Protein AF-A0A1B1K1E2-F1 (afdb_monomer)

Organism: Rhodococcus opacus (NCBI:txid37919)

pLDDT: mean 91.1, std 11.59, range [45.97, 98.5]

Nearest PDB structures (foldseek):
  4wu4-assembly1_A  TM=9.842E-01  e=2.535E-03  unclassified
  4wul-assembly1_A  TM=9.763E-01  e=2.535E-03  unclassified
  5hev-assembly1_A  TM=9.579E-01  e=4.035E-03  Enterococcus faecium SD3B-2
  7dwm-assembly1_A  TM=8.752E-01  e=2.592E-02  Hapunavirus VP882
  7r3i-assembly1_A  TM=8.069E-01  e=5.383E-02  Pseudomonas aeruginosa PAO1

Solvent-accessible surface area (backbone atoms only — not comparable to full-atom values): 2922 Å² total; per-residue (Å²): 84,67,54,71,71,44,51,55,60,60,42,11,67,76,67,77,49,52,47,68,56,45,51,54,51,50,53,53,49,16,65,74,67,75,30,95,42,72,65,48,40,16,46,74,69,68,37,81,82,126

Sequence (50 aa):
MVAAGLSNRQIADRLFVSVRTVEGHIYRACMKLDVADRNGLAQAMGTTVR

Radius of gyration: 10.53 Å; Cα contacts (8 Å, |Δi|>4): 49; chains: 1; bounding box: 20×19×28 Å

InterPro domains:
  IPR000792 Transcription regulator LuxR, C-terminal [PF00196] (1-43)
  IPR000792 Transcription regulator LuxR, C-terminal [PR00038] (5-21)
  IPR000792 Transcription regulator LuxR, C-terminal [PR00038] (21-33)
  IPR000792 Transcription regulator LuxR, C-terminal [PS00622] (5-32)
  IPR000792 Transcription regulator LuxR, C-terminal [PS50043] (1-49)
  IPR000792 Transcription regulator LuxR, C-terminal [SM00421] (1-45)
  IPR000792 Transcription regulator Lux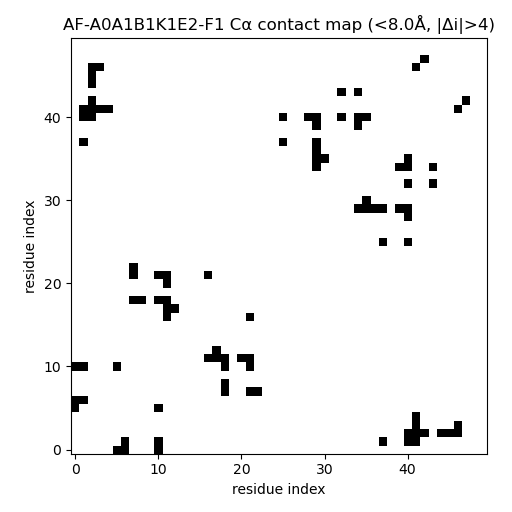R, C-terminal [cd06170] (1-42)
  IPR016032 Signal transduction response regulator, C-terminal effector [SSF46894] (1-43)
  IPR036388 Winged helix-like DNA-binding domain superfamily [G3DSA:1.10.10.10] (1-46)

Mean predicted aligned error: 3.78 Å

Secondary structure (DSSP, 8-state):
-TTTT--HHHHHHHHTS-HHHHHHHHHHHHHHTT-SSHHHHHHHTT----

Structure (mmCIF, N/CA/C/O backbone):
data_AF-A0A1B1K1E2-F1
#
_entry.id   AF-A0A1B1K1E2-F1
#
loop_
_atom_site.group_PDB
_atom_site.id
_atom_site.type_symbol
_atom_site.label_atom_id
_atom_site.label_alt_id
_atom_site.label_comp_id
_atom_site.label_asym_id
_atom_site.label_entity_id
_atom_site.label_seq_id
_atom_site.pdbx_PDB_ins_code
_atom_site.Cartn_x
_atom_site.Cartn_y
_atom_site.Cartn_z
_atom_site.occupancy
_atom_site.B_iso_or_equiv
_atom_site.auth_seq_id
_atom_site.auth_comp_id
_atom_site.auth_asym_id
_atom_site.auth_atom_id
_atom_site.pdbx_PDB_model_num
ATOM 1 N 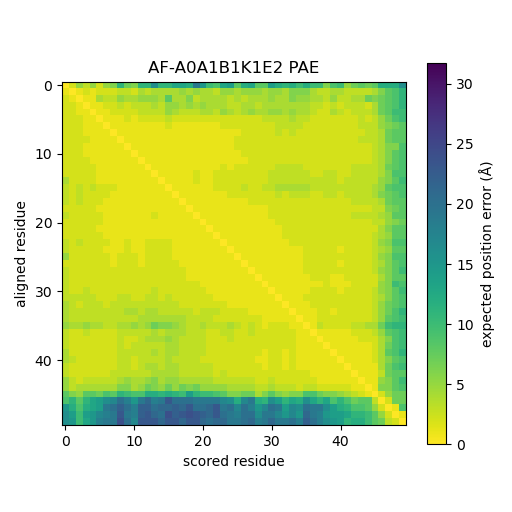N . MET A 1 1 ? -3.190 -10.300 1.376 1.00 81.00 1 MET A N 1
ATOM 2 C CA . MET A 1 1 ? -2.266 -9.145 1.249 1.00 81.00 1 MET A CA 1
ATOM 3 C C . MET A 1 1 ? -2.391 -8.574 -0.164 1.00 81.00 1 MET A C 1
ATOM 5 O O . MET A 1 1 ? -3.258 -9.069 -0.870 1.00 81.00 1 MET A O 1
ATOM 9 N N . VAL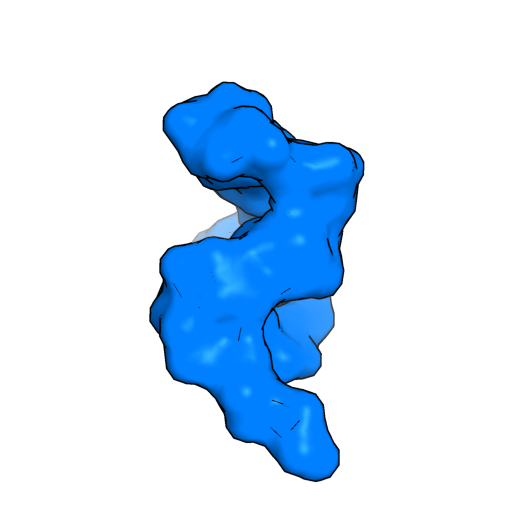 A 1 2 ? -1.617 -7.554 -0.570 1.00 84.38 2 VAL A N 1
ATOM 10 C CA . VAL A 1 2 ? -1.757 -6.885 -1.891 1.00 84.38 2 VAL A CA 1
ATOM 11 C C . VAL A 1 2 ? -1.783 -7.887 -3.049 1.00 84.38 2 VAL A C 1
ATOM 13 O O . VAL A 1 2 ? -2.711 -7.858 -3.845 1.00 84.38 2 VAL A O 1
ATOM 16 N N . ALA A 1 3 ? -0.841 -8.833 -3.053 1.00 85.06 3 ALA A N 1
ATOM 17 C CA . ALA A 1 3 ? -0.801 -9.953 -3.990 1.00 85.06 3 ALA A CA 1
ATOM 18 C C . ALA A 1 3 ? -2.104 -10.777 -4.012 1.00 85.06 3 ALA A C 1
ATOM 20 O O . ALA A 1 3 ? -2.631 -11.110 -5.054 1.00 85.06 3 ALA A O 1
ATOM 21 N N . ALA A 1 4 ? -2.720 -11.031 -2.860 1.00 87.81 4 ALA A N 1
ATOM 22 C CA . ALA A 1 4 ? -3.966 -11.796 -2.775 1.00 87.81 4 ALA A CA 1
ATOM 23 C C . ALA A 1 4 ? -5.235 -10.975 -3.105 1.00 87.81 4 ALA A C 1
ATOM 25 O O . ALA A 1 4 ? -6.321 -11.354 -2.675 1.00 87.81 4 ALA A O 1
ATOM 26 N N . GLY A 1 5 ? -5.111 -9.809 -3.750 1.00 89.94 5 GLY A N 1
ATOM 27 C CA . GLY A 1 5 ? -6.250 -8.969 -4.147 1.00 89.94 5 GLY A CA 1
ATOM 28 C C . GLY A 1 5 ? -7.038 -8.329 -2.996 1.00 89.94 5 GLY A C 1
ATOM 29 O O . GLY A 1 5 ? -8.071 -7.710 -3.229 1.00 89.94 5 GLY A O 1
ATOM 30 N N . LEU A 1 6 ? -6.570 -8.441 -1.747 1.00 94.44 6 LEU A N 1
ATOM 31 C CA . LEU A 1 6 ? -7.251 -7.823 -0.605 1.00 94.44 6 LEU A CA 1
ATOM 32 C C . LEU A 1 6 ? -7.244 -6.301 -0.737 1.00 94.44 6 LEU A C 1
ATOM 34 O O . LEU A 1 6 ? -6.237 -5.741 -1.160 1.00 94.44 6 LEU A O 1
ATOM 38 N N . SER A 1 7 ? -8.299 -5.622 -0.293 1.00 95.56 7 SER A N 1
ATOM 39 C CA . SER A 1 7 ? -8.340 -4.160 -0.167 1.00 95.56 7 SER A CA 1
ATOM 40 C C . SER A 1 7 ? -7.461 -3.649 0.986 1.00 95.56 7 SER A C 1
ATOM 42 O O . SER A 1 7 ? -7.071 -4.409 1.874 1.00 95.56 7 SER A O 1
ATOM 44 N N . ASN A 1 8 ? -7.160 -2.343 1.020 1.00 96.69 8 ASN A N 1
ATOM 45 C CA . ASN A 1 8 ? -6.416 -1.741 2.141 1.00 96.69 8 ASN A CA 1
ATOM 46 C C . ASN A 1 8 ? -7.099 -1.973 3.488 1.00 96.69 8 ASN A C 1
ATOM 48 O O . ASN A 1 8 ? -6.417 -2.236 4.473 1.00 96.69 8 ASN A O 1
ATOM 52 N N . ARG A 1 9 ? -8.434 -1.921 3.515 1.00 97.44 9 ARG A N 1
ATOM 53 C CA . ARG A 1 9 ? -9.228 -2.160 4.721 1.00 97.44 9 ARG A CA 1
ATOM 54 C C . ARG A 1 9 ? -9.107 -3.605 5.197 1.00 97.44 9 A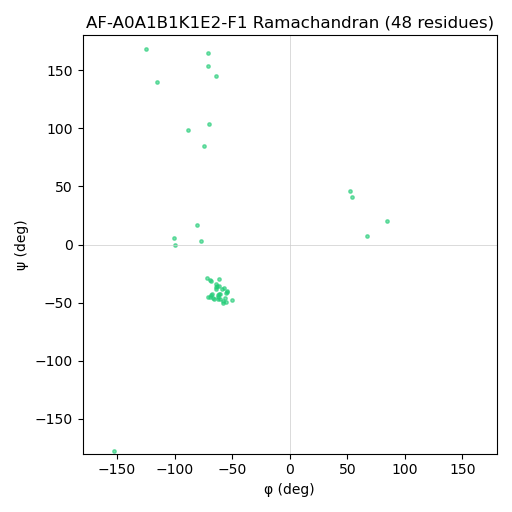RG A C 1
ATOM 56 O O . ARG A 1 9 ? -8.769 -3.827 6.346 1.00 97.44 9 ARG A O 1
ATOM 63 N N . GLN A 1 10 ? -9.234 -4.578 4.294 1.00 97.69 10 GLN A N 1
ATOM 64 C CA . GLN A 1 10 ? -9.047 -5.993 4.640 1.00 97.69 10 GLN A CA 1
ATOM 65 C C . GLN A 1 10 ? -7.628 -6.293 5.150 1.00 97.69 10 GLN A C 1
ATOM 67 O O . GLN A 1 10 ? -7.443 -7.133 6.027 1.00 97.69 10 GLN A O 1
ATOM 72 N N . ILE A 1 11 ? -6.611 -5.624 4.596 1.00 96.88 11 ILE A N 1
ATOM 73 C CA . ILE A 1 11 ? -5.226 -5.751 5.072 1.00 96.88 11 ILE A CA 1
ATOM 74 C C . ILE A 1 11 ? -5.078 -5.121 6.461 1.00 96.88 11 ILE A C 1
ATOM 76 O O . ILE A 1 11 ? -4.472 -5.738 7.332 1.00 96.88 11 ILE A O 1
ATOM 80 N N . ALA A 1 12 ? -5.633 -3.926 6.660 1.00 98.12 12 ALA A N 1
ATOM 81 C CA . ALA A 1 12 ? -5.620 -3.210 7.931 1.00 98.12 12 ALA A CA 1
ATOM 82 C C . ALA A 1 12 ? -6.266 -4.045 9.045 1.00 98.12 12 ALA A C 1
ATOM 84 O O . ALA A 1 12 ? -5.634 -4.276 10.074 1.00 98.12 12 ALA A O 1
ATOM 85 N N . ASP A 1 13 ? -7.452 -4.596 8.780 1.00 98.19 13 ASP A N 1
ATOM 86 C CA . ASP A 1 13 ? -8.193 -5.442 9.717 1.00 98.19 13 ASP A CA 1
ATOM 87 C C . ASP A 1 13 ? -7.408 -6.717 10.071 1.00 98.19 13 ASP A C 1
ATOM 89 O O . ASP A 1 13 ? -7.321 -7.098 11.235 1.00 98.19 13 ASP A O 1
ATOM 93 N N . ARG A 1 14 ? -6.775 -7.365 9.082 1.00 97.12 14 ARG A N 1
ATOM 94 C CA . ARG A 1 14 ? -6.006 -8.606 9.298 1.00 97.12 14 ARG A CA 1
ATOM 95 C C . ARG A 1 14 ? -4.685 -8.383 10.038 1.00 97.12 14 ARG A C 1
ATOM 97 O O . ARG A 1 14 ? -4.191 -9.308 10.677 1.00 97.12 14 ARG A O 1
ATOM 104 N N . LEU A 1 15 ? -4.085 -7.203 9.892 1.00 96.94 15 LEU A N 1
ATOM 105 C CA . LEU A 1 15 ? -2.802 -6.851 10.506 1.00 96.94 15 LEU A CA 1
ATOM 106 C C . LEU A 1 15 ? -2.956 -6.004 11.776 1.00 96.94 15 LEU A C 1
ATOM 108 O O . LEU A 1 15 ? -1.944 -5.664 12.380 1.00 96.94 15 LEU A O 1
ATOM 112 N N . PHE A 1 16 ? -4.187 -5.677 12.181 1.00 97.69 16 PHE A N 1
ATOM 113 C CA . PHE A 1 16 ? -4.491 -4.823 13.335 1.00 97.69 16 PHE A CA 1
ATOM 114 C C . PHE A 1 16 ? -3.779 -3.460 13.280 1.00 97.69 16 PHE A C 1
ATOM 116 O O . PHE A 1 16 ? -3.278 -2.951 14.281 1.00 97.69 16 PHE A O 1
ATOM 123 N N . VAL A 1 17 ? -3.731 -2.856 12.091 1.00 98.00 17 VAL A N 1
ATOM 124 C CA . VAL A 1 17 ? -3.139 -1.529 11.854 1.00 98.00 17 VAL A CA 1
ATOM 125 C C . VAL A 1 17 ? -4.145 -0.603 11.181 1.00 98.00 17 VAL A C 1
ATOM 127 O O . VAL A 1 17 ? -5.175 -1.041 10.683 1.00 98.00 17 VAL A O 1
ATOM 130 N N . SER A 1 18 ? -3.843 0.694 11.119 1.00 98.50 18 SER A N 1
ATOM 131 C CA . SER A 1 18 ? -4.690 1.636 10.383 1.00 98.50 18 SER A CA 1
ATOM 132 C C . SER A 1 18 ? -4.590 1.439 8.862 1.00 98.50 18 SER A C 1
ATOM 134 O O . SER A 1 18 ? -3.542 1.054 8.335 1.00 98.50 18 SER A O 1
ATOM 136 N N . VAL A 1 19 ? -5.647 1.807 8.130 1.00 98.25 19 VAL A N 1
ATOM 137 C CA . VAL A 1 19 ? -5.625 1.886 6.654 1.00 98.25 19 VAL A CA 1
ATOM 138 C C . VAL A 1 19 ? -4.479 2.776 6.164 1.00 98.25 19 VAL A C 1
ATOM 140 O O . VAL A 1 19 ? -3.774 2.407 5.228 1.00 98.25 19 VAL A O 1
ATOM 143 N N . ARG A 1 20 ? -4.218 3.895 6.850 1.00 98.19 20 ARG A N 1
ATOM 144 C CA . ARG A 1 20 ? -3.123 4.811 6.509 1.00 98.19 20 ARG A CA 1
ATOM 145 C C . ARG A 1 20 ? -1.740 4.174 6.669 1.00 98.19 20 ARG A C 1
ATOM 147 O O . ARG A 1 20 ? -0.834 4.450 5.884 1.00 98.19 20 ARG A O 1
ATOM 154 N N . THR A 1 21 ? -1.575 3.284 7.646 1.00 98.19 21 THR A N 1
ATOM 155 C CA . THR A 1 21 ? -0.352 2.484 7.800 1.00 98.19 21 THR A CA 1
ATOM 156 C C . THR A 1 21 ? -0.156 1.580 6.583 1.00 98.19 21 THR A C 1
ATOM 158 O O . THR A 1 21 ? 0.934 1.552 6.010 1.00 98.19 21 THR A O 1
ATOM 161 N N . VAL A 1 22 ? -1.218 0.903 6.131 1.00 97.94 22 VAL A N 1
ATOM 162 C CA . VAL A 1 22 ? -1.186 0.059 4.924 1.00 97.94 22 VAL A CA 1
ATOM 163 C C . VAL A 1 22 ? -0.833 0.876 3.681 1.00 97.94 22 VAL A C 1
ATOM 165 O O . VAL A 1 22 ? 0.057 0.476 2.933 1.00 97.94 22 VAL A O 1
ATOM 168 N N . GLU A 1 23 ? -1.462 2.034 3.478 1.00 97.56 23 GLU A N 1
ATOM 169 C CA . GLU A 1 23 ? -1.153 2.943 2.363 1.00 97.56 23 GLU A CA 1
ATOM 170 C C . GLU A 1 23 ? 0.322 3.344 2.341 1.00 97.56 23 GLU A C 1
ATOM 172 O O . GLU A 1 23 ? 0.970 3.253 1.300 1.00 97.56 23 GLU A O 1
ATOM 177 N N . GLY A 1 24 ? 0.883 3.712 3.497 1.00 97.94 24 GLY A N 1
ATOM 178 C CA . GLY A 1 24 ? 2.299 4.060 3.608 1.00 97.94 24 GLY A CA 1
ATOM 179 C C . GLY A 1 24 ? 3.234 2.888 3.288 1.00 97.94 24 GLY A C 1
ATOM 180 O O . GLY A 1 24 ? 4.298 3.087 2.701 1.00 97.94 24 GLY A O 1
ATOM 181 N N . HIS A 1 25 ? 2.863 1.656 3.647 1.00 96.56 25 HIS A N 1
ATOM 182 C CA . HIS A 1 25 ? 3.627 0.469 3.251 1.00 96.56 25 HIS A CA 1
ATOM 183 C C . HIS A 1 25 ? 3.553 0.205 1.749 1.00 96.56 25 HIS A C 1
ATOM 185 O O . HIS A 1 25 ? 4.589 -0.066 1.147 1.00 96.56 25 HIS A O 1
ATOM 191 N N . ILE A 1 26 ? 2.369 0.328 1.146 1.00 95.81 26 ILE A N 1
ATOM 192 C CA . ILE A 1 26 ? 2.185 0.156 -0.299 1.00 95.81 26 ILE A CA 1
ATOM 193 C C . ILE A 1 26 ? 2.976 1.211 -1.062 1.00 95.81 26 ILE A C 1
ATOM 195 O O . ILE A 1 26 ? 3.734 0.851 -1.950 1.00 95.81 26 ILE A O 1
ATOM 199 N N . TYR A 1 27 ? 2.885 2.480 -0.664 1.00 96.75 27 TYR A N 1
ATOM 200 C CA . TYR A 1 27 ? 3.646 3.565 -1.279 1.00 96.75 27 TYR A CA 1
ATOM 201 C C . TYR A 1 27 ? 5.156 3.289 -1.263 1.00 96.75 27 TYR A C 1
ATOM 203 O O . TYR A 1 27 ? 5.816 3.337 -2.298 1.00 96.75 27 TYR A O 1
ATOM 211 N N . ARG A 1 28 ? 5.708 2.917 -0.099 1.00 97.25 28 ARG A N 1
ATOM 212 C CA . ARG A 1 28 ? 7.137 2.584 0.023 1.00 97.25 28 ARG A CA 1
ATOM 213 C C . ARG A 1 28 ? 7.527 1.351 -0.788 1.00 97.25 28 ARG A C 1
ATOM 215 O O . ARG A 1 28 ? 8.624 1.319 -1.335 1.00 97.25 28 ARG A O 1
ATOM 222 N N . ALA A 1 29 ? 6.658 0.346 -0.864 1.00 95.50 29 ALA A N 1
ATOM 223 C CA . ALA A 1 29 ? 6.898 -0.840 -1.678 1.00 95.50 29 ALA A CA 1
ATOM 224 C C . ALA A 1 29 ? 6.879 -0.506 -3.176 1.00 95.50 29 ALA A C 1
ATOM 226 O O . ALA A 1 29 ? 7.772 -0.949 -3.891 1.00 95.50 29 ALA A O 1
ATOM 227 N N . CYS A 1 30 ? 5.930 0.325 -3.620 1.00 95.81 30 CYS A N 1
ATOM 228 C CA . CYS A 1 30 ? 5.861 0.827 -4.987 1.00 95.81 30 CYS A CA 1
ATOM 229 C C . CYS A 1 30 ? 7.144 1.568 -5.373 1.00 95.81 30 CYS A C 1
ATOM 231 O O . CYS A 1 30 ? 7.774 1.217 -6.363 1.00 95.81 30 CYS A O 1
ATOM 233 N N . MET A 1 31 ? 7.592 2.508 -4.533 1.00 97.38 31 MET A N 1
ATOM 234 C CA . MET A 1 31 ? 8.853 3.223 -4.757 1.00 97.38 31 MET A CA 1
ATOM 235 C C . MET A 1 31 ? 10.067 2.291 -4.788 1.00 97.38 31 MET A C 1
ATOM 237 O O . MET A 1 31 ? 10.952 2.454 -5.617 1.00 97.38 31 MET A O 1
ATOM 241 N N . LYS A 1 32 ? 10.132 1.316 -3.874 1.00 96.56 32 LYS A N 1
ATOM 242 C CA . LYS A 1 32 ? 11.281 0.406 -3.778 1.00 96.56 32 LYS A CA 1
ATOM 243 C C . LYS A 1 32 ? 11.389 -0.536 -4.980 1.00 96.56 32 LYS A C 1
ATOM 245 O O . LYS A 1 32 ? 12.491 -0.960 -5.309 1.00 96.56 32 LYS A O 1
ATOM 250 N N . LEU A 1 33 ? 10.258 -0.901 -5.574 1.00 94.69 33 LEU A N 1
ATOM 251 C CA . LEU A 1 33 ? 10.178 -1.837 -6.695 1.00 94.69 33 LEU A CA 1
ATOM 252 C C . LEU A 1 33 ? 10.007 -1.135 -8.046 1.00 94.69 33 LEU A C 1
ATOM 254 O O . LEU A 1 33 ? 9.816 -1.821 -9.042 1.00 94.69 33 LEU A O 1
ATOM 258 N N . ASP A 1 34 ? 10.073 0.198 -8.066 1.00 96.06 34 ASP A N 1
ATOM 259 C CA . ASP A 1 34 ? 9.890 1.032 -9.256 1.00 96.06 34 ASP A CA 1
ATOM 260 C C . ASP A 1 34 ? 8.591 0.719 -10.023 1.00 96.06 34 ASP A C 1
ATOM 262 O O 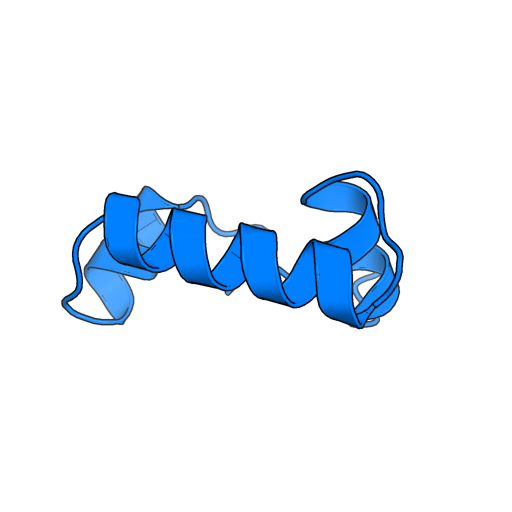. ASP A 1 34 ? 8.561 0.557 -11.241 1.00 96.06 34 ASP A O 1
ATOM 266 N N . VAL A 1 35 ? 7.482 0.593 -9.285 1.00 96.19 35 VAL A N 1
ATOM 267 C CA . VAL A 1 35 ? 6.148 0.360 -9.859 1.00 96.19 35 VAL A CA 1
ATOM 268 C C . VAL A 1 35 ? 5.226 1.542 -9.591 1.00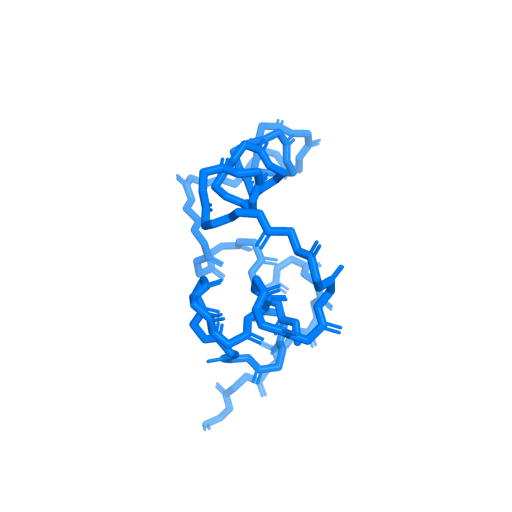 96.19 35 VAL A C 1
ATOM 270 O O . VAL A 1 35 ? 5.200 2.101 -8.494 1.00 96.19 35 VAL A O 1
ATOM 273 N N . ALA A 1 36 ? 4.430 1.898 -10.598 1.00 93.31 36 ALA A N 1
ATOM 274 C CA . ALA A 1 36 ? 3.600 3.100 -10.574 1.00 93.31 36 ALA A CA 1
ATOM 275 C C . ALA A 1 36 ? 2.433 3.028 -9.576 1.00 93.31 36 ALA A C 1
ATOM 277 O O . ALA A 1 36 ? 2.009 4.052 -9.042 1.00 93.31 36 ALA A O 1
ATOM 278 N N . ASP A 1 37 ? 1.891 1.833 -9.325 1.00 92.56 37 ASP A N 1
ATOM 279 C CA . ASP A 1 37 ? 0.677 1.675 -8.532 1.00 92.56 37 ASP A CA 1
ATOM 280 C C . ASP A 1 37 ? 0.575 0.313 -7.820 1.00 92.56 37 ASP A C 1
ATOM 282 O O . ASP A 1 37 ? 1.463 -0.544 -7.877 1.00 92.56 37 ASP A O 1
ATOM 286 N N . ARG A 1 38 ? -0.550 0.120 -7.119 1.00 92.44 38 ARG A N 1
ATOM 287 C CA . ARG A 1 38 ? -0.898 -1.120 -6.413 1.00 92.44 38 ARG A CA 1
ATOM 288 C C . ARG A 1 38 ? -0.954 -2.330 -7.348 1.00 92.44 38 ARG A C 1
ATOM 290 O O . ARG A 1 38 ? -0.595 -3.426 -6.923 1.00 92.44 38 ARG A O 1
ATOM 29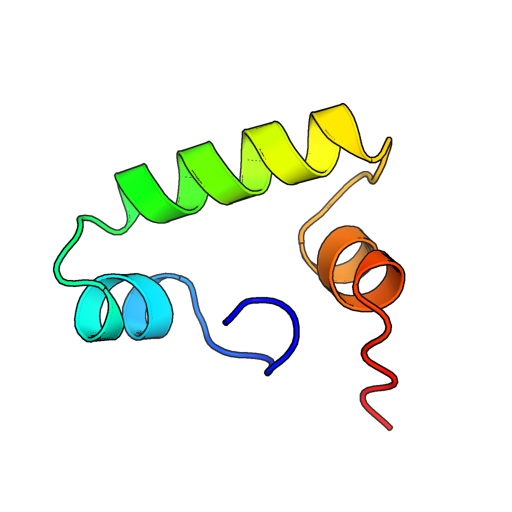7 N N . ASN A 1 39 ? -1.451 -2.159 -8.569 1.00 91.50 39 ASN A N 1
ATOM 298 C CA . ASN A 1 39 ? -1.590 -3.258 -9.517 1.00 91.50 39 ASN A CA 1
ATOM 299 C C . ASN A 1 39 ? -0.210 -3.689 -10.010 1.00 91.50 39 ASN A C 1
ATOM 301 O O . ASN A 1 39 ? 0.098 -4.877 -9.956 1.00 91.50 39 ASN A O 1
ATOM 305 N N . GLY A 1 40 ? 0.651 -2.735 -10.367 1.00 92.25 40 GLY A N 1
ATOM 306 C CA . GLY A 1 40 ? 2.062 -2.978 -10.655 1.00 92.25 40 GLY A CA 1
ATOM 307 C C . GLY A 1 40 ? 2.763 -3.677 -9.490 1.00 92.25 40 GLY A C 1
ATOM 308 O O . GLY A 1 40 ? 3.468 -4.661 -9.698 1.00 92.25 40 GLY A O 1
ATOM 309 N N . LEU A 1 41 ? 2.481 -3.262 -8.251 1.00 92.50 41 LEU A N 1
ATOM 310 C CA . LEU A 1 41 ? 2.983 -3.946 -7.058 1.00 92.50 41 LEU A CA 1
ATOM 311 C C . LEU A 1 41 ? 2.473 -5.394 -6.947 1.00 92.50 41 LEU A C 1
ATOM 313 O O . LEU A 1 41 ? 3.256 -6.292 -6.652 1.00 92.50 41 LEU A O 1
ATOM 317 N N . ALA A 1 42 ? 1.189 -5.652 -7.199 1.00 91.31 42 ALA A N 1
ATOM 318 C CA . ALA A 1 42 ? 0.626 -7.005 -7.159 1.00 91.31 42 ALA A CA 1
ATOM 319 C C . ALA A 1 42 ? 1.233 -7.929 -8.233 1.00 91.31 42 ALA A C 1
ATOM 321 O O . ALA A 1 42 ? 1.505 -9.101 -7.946 1.00 91.31 42 ALA A O 1
ATOM 322 N N . GLN A 1 43 ? 1.493 -7.391 -9.430 1.00 91.06 43 GLN A N 1
ATOM 323 C CA . GLN A 1 43 ? 2.177 -8.090 -10.522 1.00 91.06 43 GLN A CA 1
ATOM 324 C C . GLN A 1 43 ? 3.643 -8.381 -10.172 1.00 91.06 43 GLN A C 1
ATOM 326 O O . GLN A 1 43 ? 4.088 -9.518 -10.307 1.00 91.06 43 GLN A O 1
ATOM 331 N N . ALA A 1 44 ? 4.372 -7.396 -9.634 1.00 89.62 44 ALA A N 1
ATOM 332 C CA . ALA A 1 44 ? 5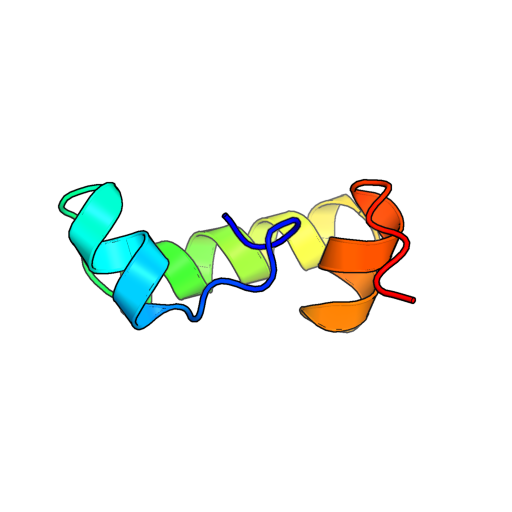.763 -7.559 -9.200 1.00 89.62 44 ALA A CA 1
ATOM 333 C C . ALA A 1 44 ? 5.921 -8.602 -8.078 1.00 89.62 44 ALA A C 1
ATOM 335 O O . ALA A 1 44 ? 6.944 -9.274 -7.990 1.00 89.62 44 ALA A O 1
ATOM 336 N N . MET A 1 45 ? 4.894 -8.779 -7.238 1.00 87.88 45 MET A N 1
ATOM 337 C CA . MET A 1 45 ? 4.843 -9.829 -6.212 1.00 87.88 45 MET A CA 1
ATOM 338 C C . MET A 1 45 ? 4.509 -11.230 -6.767 1.00 87.88 45 MET A C 1
ATOM 340 O O . MET A 1 45 ? 4.382 -12.169 -5.983 1.00 87.88 45 MET A O 1
ATOM 344 N N . GLY A 1 46 ? 4.364 -11.390 -8.088 1.00 81.81 46 GLY A N 1
ATOM 345 C CA . GLY A 1 46 ? 4.115 -12.679 -8.741 1.00 81.81 46 GLY A CA 1
ATOM 346 C C . GLY A 1 46 ? 2.647 -13.099 -8.772 1.00 81.81 46 GLY A C 1
ATOM 347 O O . GLY A 1 46 ? 2.353 -14.284 -8.929 1.00 81.81 46 GLY A O 1
ATOM 348 N N . THR A 1 47 ? 1.708 -12.159 -8.621 1.00 64.94 47 THR A N 1
ATOM 349 C CA . THR A 1 47 ? 0.284 -12.506 -8.690 1.00 64.94 47 THR A CA 1
ATOM 350 C C . THR A 1 47 ? -0.223 -1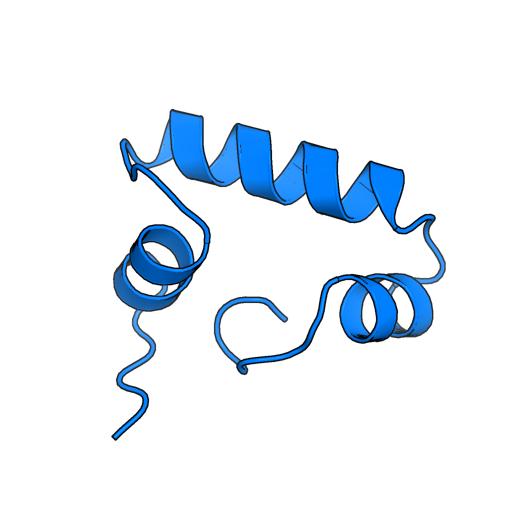2.428 -10.118 1.00 64.94 47 THR A C 1
ATOM 352 O O . THR A 1 47 ? -0.619 -11.370 -10.603 1.00 64.94 47 THR A O 1
ATOM 355 N N . THR A 1 48 ? -0.293 -13.580 -10.774 1.00 54.09 48 THR A N 1
ATOM 356 C CA . THR A 1 48 ? -1.165 -13.766 -11.932 1.00 54.09 48 THR A CA 1
ATOM 357 C C . THR A 1 48 ? -2.606 -13.869 -11.429 1.00 54.09 48 THR A C 1
ATOM 359 O O . THR A 1 48 ? -3.110 -14.963 -11.183 1.00 54.09 48 THR A O 1
ATOM 362 N N . VAL A 1 49 ? -3.277 -12.732 -11.225 1.00 55.88 49 VAL A N 1
ATOM 363 C CA . VAL A 1 49 ? -4.747 -12.735 -11.214 1.00 55.88 49 VAL A CA 1
ATOM 364 C C . VAL A 1 49 ? -5.163 -12.982 -12.663 1.00 55.88 49 VAL A C 1
ATOM 366 O O . VAL A 1 49 ? -4.972 -12.112 -13.510 1.00 55.88 49 VAL A O 1
ATOM 369 N N . ARG A 1 50 ? -5.594 -14.213 -12.954 1.00 45.97 50 ARG A N 1
ATOM 370 C CA . ARG A 1 50 ? -6.331 -14.545 -14.178 1.00 45.97 50 ARG A CA 1
ATOM 371 C C . ARG A 1 50 ? -7.760 -14.039 -14.072 1.00 45.97 50 ARG A C 1
ATOM 373 O O . ARG A 1 50 ? -8.309 -14.118 -12.950 1.00 45.97 50 ARG A O 1
#

Foldseek 3Di:
DLLVVDDLVRVCVVVVHDSVVSVVVQVVQCVVQVHDHSVSSNVVVVRPPD